Protein AF-E8LBH3-F1 (afdb_monomer_lite)

InterPro domains:
  IPR018385 C4-dicarboxylate anaerobic carrier-like [PF03606] (31-112)

pLDDT: mean 72.78, std 17.05, range [33.97, 96.62]

Radius of gyration: 27.53 Å; chains: 1; bounding box: 62×28×68 Å

Secondary structure (DSSP, 8-state):
-----SS----EEEETTTTEEEE-GGG----------HHHHHHHHHHHHHHHHHHHHHHHHHHHHHTTTTTTTHHHHHHHHHHHHHHHHHHHHHHHHHHHHHHHHHHHHHHHHT-

Organism: NCBI:txid626939

Sequence (115 aa):
MHVAVAGGGCHFYFDAHTGKMVVDPATFHYVAQKPTGFLDFFTSINKGFKGGITIIAFLFMVGGSLNILPKTGAIVAGLSALVKKIRNHSILLIPVLMTTLISRQYNEFIKEVRC

Foldseek 3Di:
DDDDDDDDDFDFDQDPVPRDRDTDPVRPDDDPPPPCPPVNVVVVVVVVCVVCVVVVVVCCVCVVVVVVCVVVVVVVVVVVVVCVVCVVCVVVVVVVCVVVVVVVVVVVVVVVVVD

Structure (mmCIF, N/CA/C/O backbone):
data_AF-E8LBH3-F1
#
_entry.id   AF-E8LBH3-F1
#
loop_
_atom_site.group_PDB
_atom_site.id
_atom_site.type_symbol
_atom_site.label_atom_id
_atom_site.label_alt_id
_atom_site.label_comp_id
_atom_site.label_asym_id
_atom_site.label_entity_id
_atom_site.label_seq_id
_atom_site.pdbx_PDB_ins_code
_atom_site.Cartn_x
_atom_site.Cartn_y
_atom_site.Cartn_z
_atom_site.occupancy
_atom_site.B_iso_or_equiv
_atom_site.auth_seq_id
_atom_site.auth_comp_id
_atom_site.auth_asym_id
_atom_site.auth_atom_id
_atom_site.pdbx_PDB_model_num
ATOM 1 N N . MET A 1 1 ? 28.176 22.063 -24.916 1.00 34.34 1 MET A N 1
ATOM 2 C CA . MET A 1 1 ? 27.253 22.299 -26.043 1.00 34.34 1 MET A CA 1
ATOM 3 C C . MET A 1 1 ? 26.510 20.996 -26.287 1.00 34.34 1 MET A C 1
ATOM 5 O O . MET A 1 1 ? 27.165 19.988 -26.482 1.00 34.34 1 MET A O 1
ATOM 9 N N . HIS A 1 2 ? 25.185 21.047 -26.153 1.00 33.97 2 HIS A N 1
ATOM 10 C CA . HIS A 1 2 ? 24.165 20.047 -26.502 1.00 33.97 2 HIS A CA 1
ATOM 11 C C . HIS A 1 2 ? 24.286 18.606 -25.974 1.00 33.97 2 HIS A C 1
ATOM 13 O O . HIS A 1 2 ? 24.985 17.755 -26.508 1.00 33.97 2 HIS A O 1
ATOM 19 N N . VAL A 1 3 ? 23.467 18.346 -24.951 1.00 49.75 3 VAL A N 1
ATOM 20 C CA . VAL A 1 3 ? 22.980 17.024 -24.549 1.00 49.75 3 VAL A CA 1
ATOM 21 C C . VAL A 1 3 ? 22.022 16.507 -25.624 1.00 49.75 3 VAL A C 1
ATOM 23 O O . VAL A 1 3 ? 21.073 17.202 -25.981 1.00 49.75 3 VAL A O 1
ATOM 26 N N . ALA A 1 4 ? 22.235 15.277 -26.087 1.00 41.34 4 ALA A N 1
ATOM 27 C CA . ALA A 1 4 ? 21.253 14.516 -26.848 1.00 41.34 4 ALA A CA 1
ATOM 28 C C . ALA A 1 4 ? 21.199 13.085 -26.295 1.00 41.34 4 ALA A C 1
ATOM 30 O O . ALA A 1 4 ? 22.068 12.266 -26.575 1.00 41.34 4 ALA A O 1
ATOM 31 N N . VAL A 1 5 ? 20.167 12.786 -25.501 1.00 48.78 5 VAL A N 1
ATOM 32 C CA . VAL A 1 5 ? 19.732 11.411 -25.231 1.00 48.78 5 VAL A CA 1
ATOM 33 C C . VAL A 1 5 ? 18.451 11.198 -26.020 1.00 48.78 5 VAL A C 1
ATOM 35 O O . VAL A 1 5 ? 17.375 11.636 -25.623 1.00 48.78 5 VAL A O 1
ATOM 38 N N . ALA A 1 6 ? 18.590 10.515 -27.150 1.00 41.34 6 ALA A N 1
ATOM 39 C CA . ALA A 1 6 ? 17.492 9.864 -27.839 1.00 41.34 6 ALA A CA 1
ATOM 40 C C . ALA A 1 6 ? 17.783 8.358 -27.843 1.00 41.34 6 ALA A C 1
ATOM 42 O O . ALA A 1 6 ? 18.502 7.853 -28.696 1.00 41.34 6 ALA A O 1
ATOM 43 N N . GLY A 1 7 ? 17.259 7.653 -26.838 1.00 41.22 7 GLY A N 1
ATOM 44 C CA . GLY A 1 7 ? 16.941 6.221 -26.924 1.00 41.22 7 GLY A CA 1
ATOM 45 C C . GLY A 1 7 ? 18.076 5.205 -27.124 1.00 41.22 7 GLY A C 1
ATOM 46 O O . GLY A 1 7 ? 17.766 4.064 -27.451 1.00 41.22 7 GLY A O 1
ATOM 47 N N . GLY A 1 8 ? 19.348 5.563 -26.935 1.00 42.03 8 GLY A N 1
ATOM 48 C CA . GLY A 1 8 ? 20.480 4.630 -27.003 1.00 42.03 8 GLY A CA 1
ATOM 49 C C . GLY A 1 8 ? 21.014 4.277 -25.615 1.00 42.03 8 GLY A C 1
ATOM 50 O O . GLY A 1 8 ? 21.356 5.169 -24.840 1.00 42.03 8 GLY A O 1
ATOM 51 N N . GLY A 1 9 ? 21.082 2.985 -25.288 1.00 48.25 9 GLY A N 1
ATOM 52 C CA . GLY A 1 9 ? 21.742 2.516 -24.071 1.00 48.25 9 GLY A CA 1
ATOM 53 C C . G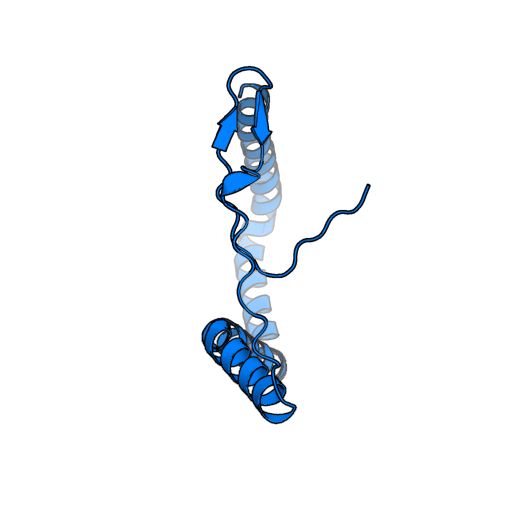LY A 1 9 ? 23.243 2.782 -24.155 1.00 48.25 9 GLY A C 1
ATOM 54 O O . GLY A 1 9 ? 23.913 2.238 -25.024 1.00 48.25 9 GLY A O 1
ATOM 55 N N . CYS A 1 10 ? 23.757 3.629 -23.268 1.00 49.62 10 CYS A N 1
ATOM 56 C CA . CYS A 1 10 ? 25.185 3.893 -23.138 1.00 49.62 10 CYS A CA 1
ATOM 57 C C . CYS A 1 10 ? 25.754 2.983 -22.046 1.00 49.62 10 CYS A C 1
ATOM 59 O O . CYS A 1 10 ? 25.221 2.948 -20.935 1.00 49.62 10 CYS A O 1
ATOM 61 N N . HIS A 1 11 ? 26.828 2.255 -22.340 1.00 51.44 11 HIS A N 1
ATOM 62 C CA . HIS A 1 11 ? 27.585 1.561 -21.303 1.00 51.44 11 HIS A CA 1
ATOM 63 C C . HIS A 1 11 ? 28.487 2.587 -20.610 1.00 51.44 11 HIS A C 1
ATOM 65 O O . HIS A 1 11 ? 29.371 3.175 -21.227 1.00 51.44 11 HIS A O 1
ATOM 71 N N . PHE A 1 12 ? 28.224 2.838 -19.329 1.00 58.75 12 PHE A N 1
ATOM 72 C CA . PHE A 1 12 ? 29.062 3.697 -18.501 1.00 58.75 12 PHE A CA 1
ATOM 73 C C . PHE A 1 12 ? 30.253 2.879 -17.999 1.00 58.75 12 PHE A C 1
ATOM 75 O O . PHE A 1 12 ? 30.051 1.843 -17.362 1.00 58.75 12 PHE A O 1
ATOM 82 N N . TYR A 1 13 ? 31.477 3.333 -18.264 1.00 60.91 13 TYR A N 1
ATOM 83 C CA . TYR A 1 13 ? 32.683 2.759 -17.669 1.00 60.91 13 TYR A CA 1
ATOM 84 C C . TYR A 1 13 ? 33.263 3.725 -16.630 1.00 60.91 13 TYR A C 1
ATOM 86 O O . TYR A 1 13 ? 33.075 4.943 -16.696 1.00 60.91 13 TYR A O 1
ATOM 94 N N . PHE A 1 14 ? 33.936 3.169 -15.624 1.00 51.59 14 PHE A N 1
ATOM 95 C CA . PHE A 1 14 ? 34.556 3.949 -14.559 1.00 51.59 14 PHE A CA 1
ATOM 96 C C . PHE A 1 14 ? 35.972 4.348 -14.974 1.00 51.59 14 PHE A C 1
ATOM 98 O O . PHE A 1 14 ? 36.821 3.483 -15.190 1.00 51.59 14 PHE A O 1
ATOM 105 N N . ASP A 1 15 ? 36.227 5.651 -15.083 1.00 58.50 15 ASP A N 1
ATOM 106 C CA . ASP A 1 15 ? 37.543 6.177 -15.432 1.00 58.50 15 ASP A CA 1
ATOM 107 C C . ASP A 1 15 ? 38.348 6.468 -14.152 1.00 58.50 15 ASP A C 1
ATOM 109 O O . ASP A 1 15 ? 38.058 7.402 -13.393 1.00 58.50 15 ASP A O 1
ATOM 113 N N . ALA A 1 16 ? 39.353 5.629 -13.883 1.00 60.41 16 ALA A N 1
ATOM 114 C CA . ALA A 1 16 ? 40.135 5.645 -12.645 1.00 60.41 16 ALA A CA 1
ATOM 115 C C . ALA A 1 16 ? 41.004 6.907 -12.463 1.00 60.41 16 ALA A C 1
ATOM 117 O O . ALA A 1 16 ? 41.480 7.157 -11.356 1.00 60.41 16 ALA A O 1
ATOM 118 N N . HIS A 1 17 ? 41.191 7.723 -13.506 1.00 57.34 17 HIS A N 1
ATOM 119 C CA . HIS A 1 17 ? 41.991 8.950 -13.435 1.00 57.34 17 HIS A CA 1
ATOM 120 C C . HIS A 1 17 ? 41.166 10.197 -13.101 1.00 57.34 17 HIS A C 1
ATOM 122 O O . HIS A 1 17 ? 41.711 11.178 -12.597 1.00 57.34 17 HIS A O 1
ATOM 128 N N . THR A 1 18 ? 39.857 10.173 -13.361 1.00 57.75 18 THR A N 1
ATOM 129 C CA . THR A 1 18 ? 38.959 11.322 -13.144 1.00 57.75 18 THR A CA 1
ATOM 130 C C . THR A 1 18 ? 37.861 11.055 -12.114 1.00 57.75 18 THR A C 1
ATOM 132 O O . THR A 1 18 ? 37.154 11.991 -11.731 1.00 57.75 18 THR A O 1
ATOM 135 N N . GLY A 1 19 ? 37.725 9.812 -11.631 1.00 63.00 19 GLY A N 1
ATOM 136 C CA . GLY A 1 19 ? 36.780 9.433 -10.571 1.00 63.00 19 GLY A CA 1
ATOM 137 C C . GLY A 1 19 ? 35.315 9.655 -10.953 1.00 63.00 19 GLY A C 1
ATOM 138 O O . GLY A 1 19 ? 34.453 9.793 -10.084 1.00 63.00 19 GLY A O 1
ATOM 139 N N . LYS A 1 20 ? 35.028 9.753 -12.253 1.00 53.12 20 LYS A N 1
ATOM 140 C CA . LYS A 1 20 ? 33.702 10.029 -12.803 1.00 53.12 20 LYS A CA 1
ATOM 141 C C . LYS A 1 20 ? 33.311 8.902 -13.751 1.00 53.12 20 LYS A C 1
ATOM 143 O O . LYS A 1 20 ? 34.142 8.340 -14.454 1.00 53.12 20 LYS A O 1
ATOM 148 N N . MET A 1 21 ? 32.019 8.592 -13.765 1.00 59.91 21 MET A N 1
ATOM 149 C CA . MET A 1 21 ? 31.426 7.707 -14.762 1.00 59.91 21 MET A CA 1
ATOM 150 C C . MET A 1 21 ? 31.376 8.473 -16.084 1.00 59.91 21 MET A C 1
ATOM 152 O O . MET A 1 21 ? 30.569 9.395 -16.231 1.00 59.91 21 MET A O 1
ATOM 156 N N . VAL A 1 22 ? 32.279 8.141 -17.006 1.00 60.62 22 VAL A N 1
ATOM 157 C CA . VAL A 1 22 ? 32.370 8.784 -18.321 1.00 60.62 22 VAL A CA 1
ATOM 158 C C . VAL A 1 22 ? 31.690 7.879 -19.347 1.00 60.62 22 VAL A C 1
ATOM 160 O O . VAL A 1 22 ? 31.788 6.655 -19.297 1.00 60.62 22 VAL A O 1
ATOM 163 N N . VAL A 1 23 ? 30.916 8.492 -20.238 1.00 58.16 23 VAL A N 1
ATOM 164 C CA . VAL A 1 23 ? 30.219 7.792 -21.320 1.00 58.16 23 VAL A CA 1
ATOM 165 C C . VAL A 1 23 ? 31.204 7.558 -22.460 1.00 58.16 23 VAL A C 1
ATOM 167 O O . VAL A 1 23 ? 31.798 8.525 -22.934 1.00 58.16 23 VAL A O 1
ATOM 170 N N . ASP A 1 24 ? 31.344 6.310 -22.918 1.00 56.88 24 ASP A N 1
ATOM 171 C CA . ASP A 1 24 ? 32.183 5.976 -24.073 1.00 56.88 24 ASP A CA 1
ATOM 172 C C . ASP A 1 24 ? 31.617 6.576 -25.372 1.00 56.88 24 ASP A C 1
ATOM 174 O O . ASP A 1 24 ? 30.554 6.131 -25.825 1.00 56.88 24 ASP A O 1
ATOM 178 N N . PRO A 1 25 ? 32.297 7.542 -26.018 1.00 55.12 25 PRO A N 1
ATOM 179 C CA . PRO A 1 25 ? 31.847 8.090 -27.293 1.00 55.12 25 PRO A CA 1
ATOM 180 C C . PRO A 1 25 ? 31.867 7.054 -28.435 1.00 55.12 25 PRO A C 1
ATOM 182 O O . PRO A 1 25 ? 31.165 7.253 -29.427 1.00 55.12 25 PRO A O 1
ATOM 185 N N . ALA A 1 26 ? 32.614 5.947 -28.313 1.00 56.94 26 ALA A N 1
ATOM 186 C CA . ALA A 1 26 ? 32.742 4.920 -29.354 1.00 56.94 26 ALA A CA 1
ATOM 187 C C . ALA A 1 26 ? 31.576 3.912 -29.393 1.00 56.94 26 ALA A C 1
ATOM 189 O O . ALA A 1 26 ? 31.426 3.191 -30.379 1.00 56.94 26 ALA A O 1
ATOM 190 N N . THR A 1 27 ? 30.728 3.872 -28.358 1.00 53.25 27 THR A N 1
ATOM 191 C CA . THR A 1 27 ? 29.574 2.948 -28.271 1.00 53.25 27 THR A CA 1
ATOM 192 C C . THR A 1 27 ? 28.233 3.604 -28.609 1.00 53.25 27 THR A C 1
ATOM 194 O O . THR A 1 27 ? 27.178 2.975 -28.500 1.00 53.25 27 THR A O 1
ATOM 197 N N . PHE A 1 28 ? 28.252 4.859 -29.073 1.00 49.25 28 PHE A N 1
ATOM 198 C CA . PHE A 1 28 ? 27.066 5.530 -29.601 1.00 49.25 28 PHE A CA 1
ATOM 199 C C . PHE A 1 28 ? 26.645 4.908 -30.934 1.00 49.25 28 PHE A C 1
ATOM 201 O O . PHE A 1 28 ? 26.999 5.372 -32.018 1.00 49.25 28 PHE A O 1
ATOM 208 N N . HIS A 1 29 ? 25.830 3.864 -30.861 1.00 52.78 29 HIS A N 1
ATOM 209 C CA . HIS A 1 29 ? 25.099 3.378 -32.018 1.00 52.78 29 HIS A CA 1
ATOM 210 C C . HIS A 1 29 ? 23.779 4.131 -32.143 1.00 52.78 29 HIS A C 1
ATOM 212 O O . HIS A 1 29 ? 22.889 4.029 -31.298 1.00 52.78 29 HIS A O 1
ATOM 218 N N . TYR A 1 30 ? 23.654 4.888 -33.233 1.00 48.47 30 TYR A N 1
ATOM 219 C CA . TYR A 1 30 ? 22.387 5.458 -33.668 1.00 48.47 30 TYR A CA 1
ATOM 220 C C . TYR A 1 30 ? 21.439 4.299 -33.999 1.00 48.47 30 TYR A C 1
ATOM 222 O O . TYR A 1 30 ? 21.546 3.662 -35.047 1.00 48.47 30 TYR A O 1
ATOM 230 N N . VAL A 1 31 ? 20.524 3.982 -33.084 1.00 59.81 31 VAL A N 1
ATOM 231 C CA . VAL A 1 31 ? 19.436 3.050 -33.381 1.00 59.81 31 VAL A CA 1
ATOM 232 C C . VAL A 1 31 ? 18.549 3.738 -34.412 1.00 59.81 31 VAL A C 1
ATOM 234 O O . VAL A 1 31 ? 18.046 4.835 -34.166 1.00 59.81 31 VAL A O 1
ATOM 237 N N . ALA A 1 32 ? 18.389 3.115 -35.583 1.00 49.31 32 ALA A N 1
ATOM 238 C CA . ALA A 1 32 ? 17.530 3.621 -36.644 1.00 49.31 32 ALA A CA 1
ATOM 239 C C . ALA A 1 32 ? 16.152 3.952 -36.059 1.00 49.31 32 ALA A C 1
ATOM 241 O O . ALA A 1 32 ? 15.472 3.076 -35.516 1.00 49.31 32 ALA A O 1
ATOM 242 N N . GLN A 1 33 ? 15.762 5.226 -36.138 1.00 47.00 33 GLN A N 1
ATOM 243 C CA . GLN A 1 33 ? 14.448 5.664 -35.699 1.00 47.00 33 GLN A CA 1
ATOM 244 C C . GLN A 1 33 ? 13.427 4.912 -36.548 1.00 47.00 33 GLN A C 1
ATOM 246 O O . GLN A 1 33 ? 13.265 5.219 -37.724 1.00 47.00 33 GLN A O 1
ATOM 251 N N . LYS A 1 34 ? 12.767 3.890 -35.991 1.00 53.78 34 LYS A N 1
ATOM 252 C CA . LYS A 1 34 ? 11.551 3.367 -36.610 1.00 53.78 34 LYS A CA 1
ATOM 253 C C . LYS A 1 34 ? 10.538 4.502 -36.505 1.00 53.78 34 LYS A C 1
ATOM 255 O O . LYS A 1 34 ? 10.176 4.825 -35.372 1.00 53.78 34 LYS A O 1
ATOM 260 N N . PRO A 1 35 ? 10.120 5.143 -37.612 1.00 55.25 35 PRO A N 1
ATOM 261 C CA . PRO A 1 35 ? 9.059 6.129 -37.547 1.00 55.25 35 PRO A CA 1
ATOM 262 C C . PRO A 1 35 ? 7.835 5.392 -37.015 1.00 55.25 35 PRO A C 1
ATOM 264 O O . PRO A 1 35 ? 7.256 4.557 -37.706 1.00 55.25 35 PRO A O 1
ATOM 267 N N . THR A 1 36 ? 7.498 5.620 -35.747 1.00 56.09 36 THR A N 1
ATOM 268 C CA . THR A 1 36 ? 6.283 5.076 -35.158 1.00 56.09 36 THR A CA 1
ATOM 269 C C . THR A 1 36 ? 5.140 5.767 -35.879 1.00 56.09 36 THR A C 1
ATOM 271 O O . THR A 1 36 ? 4.826 6.921 -35.580 1.00 56.09 36 THR A O 1
ATOM 274 N N . GLY A 1 37 ? 4.570 5.102 -36.885 1.00 69.38 37 GLY A N 1
ATOM 275 C CA . GLY A 1 37 ? 3.360 5.578 -37.541 1.00 69.38 37 GLY A CA 1
ATOM 276 C C . GLY A 1 37 ? 2.263 5.802 -36.500 1.00 69.38 37 GLY A C 1
ATOM 277 O O . GLY A 1 37 ? 2.331 5.267 -35.394 1.00 69.38 37 GLY A O 1
ATOM 278 N N . PHE A 1 38 ? 1.226 6.569 -36.840 1.00 66.62 38 PHE A N 1
ATOM 279 C CA . PHE A 1 38 ? 0.109 6.861 -35.929 1.00 66.62 38 PHE A CA 1
ATOM 280 C C . PHE A 1 38 ? -0.419 5.594 -35.217 1.00 66.62 38 PHE A C 1
ATOM 282 O O . PHE A 1 38 ? -0.691 5.624 -34.022 1.00 66.62 38 PHE A O 1
ATOM 289 N N . LEU A 1 39 ? -0.439 4.444 -35.905 1.00 71.06 39 LEU A N 1
ATOM 290 C CA . LEU A 1 39 ? -0.811 3.137 -35.341 1.00 71.06 39 LEU A CA 1
ATOM 291 C C . LEU A 1 39 ? 0.231 2.502 -34.395 1.00 71.06 39 LEU A C 1
ATOM 293 O O . LEU A 1 39 ? -0.146 1.822 -33.438 1.00 71.06 39 LEU A O 1
ATOM 297 N N . ASP A 1 40 ? 1.528 2.732 -34.598 1.00 70.62 40 ASP A N 1
ATOM 298 C CA . ASP A 1 40 ? 2.583 2.278 -33.679 1.00 70.62 40 ASP A CA 1
ATOM 299 C C . ASP A 1 40 ? 2.590 3.086 -32.374 1.00 70.62 40 ASP A C 1
ATOM 301 O O . ASP A 1 40 ? 2.921 2.542 -31.320 1.00 70.62 40 ASP A O 1
ATOM 305 N N . PHE A 1 41 ? 2.165 4.354 -32.417 1.00 77.31 41 PHE A N 1
ATOM 306 C CA . PHE A 1 41 ? 1.997 5.183 -31.220 1.00 77.31 41 PHE A CA 1
ATOM 307 C C . PHE A 1 41 ? 0.863 4.674 -30.311 1.00 77.31 41 PHE A C 1
ATOM 309 O O . PHE A 1 41 ? 1.028 4.574 -29.097 1.00 77.31 41 PHE A O 1
ATOM 316 N N . PHE A 1 42 ? -0.273 4.253 -30.874 1.00 78.94 42 PHE A N 1
ATOM 317 C CA . PHE A 1 42 ? -1.316 3.592 -30.073 1.00 78.94 42 PHE A CA 1
ATOM 318 C C . PHE A 1 42 ? -0.875 2.208 -29.576 1.00 78.94 42 PHE A C 1
ATOM 320 O O . PHE A 1 42 ? -1.200 1.799 -28.459 1.00 78.94 42 PHE A O 1
ATOM 327 N N . THR A 1 43 ? -0.077 1.490 -30.368 1.00 80.56 43 THR A N 1
ATOM 328 C CA . THR A 1 43 ? 0.442 0.172 -29.977 1.00 80.56 43 THR A CA 1
ATOM 329 C C . THR A 1 43 ? 1.481 0.263 -28.849 1.00 80.56 43 THR A C 1
ATOM 331 O O . THR A 1 43 ? 1.549 -0.631 -27.997 1.00 80.56 43 THR A O 1
ATOM 334 N N . SER A 1 44 ? 2.276 1.336 -28.788 1.00 80.50 44 SER A N 1
ATOM 335 C CA . SER A 1 44 ? 3.272 1.551 -27.729 1.00 80.50 44 SER A CA 1
ATOM 336 C C . SER A 1 44 ? 2.630 1.848 -26.368 1.00 80.50 44 SER A C 1
ATOM 338 O O . SER A 1 44 ? 3.111 1.332 -25.357 1.00 80.50 44 SER A O 1
ATOM 340 N N . ILE A 1 45 ? 1.487 2.544 -26.338 1.00 84.62 45 ILE A N 1
ATOM 341 C CA . ILE A 1 45 ? 0.669 2.722 -25.124 1.00 84.62 45 ILE A CA 1
ATOM 342 C C . ILE A 1 45 ? 0.228 1.365 -24.563 1.00 84.62 45 ILE A C 1
ATOM 344 O O . ILE A 1 45 ? 0.426 1.089 -23.378 1.00 84.62 45 ILE A O 1
ATOM 348 N N . ASN A 1 46 ? -0.287 0.473 -25.413 1.00 85.06 46 ASN A N 1
ATOM 349 C CA . ASN A 1 46 ? -0.691 -0.867 -24.977 1.00 85.06 46 ASN A CA 1
ATOM 350 C C . ASN A 1 46 ? 0.494 -1.707 -24.477 1.00 85.06 46 ASN A C 1
ATOM 352 O O . ASN A 1 46 ? 0.340 -2.479 -23.528 1.00 85.06 46 ASN A O 1
ATOM 356 N N . LYS A 1 47 ? 1.684 -1.561 -25.072 1.00 84.06 47 LYS A N 1
ATOM 357 C CA . LYS A 1 47 ? 2.911 -2.188 -24.547 1.00 84.06 47 LYS A CA 1
ATOM 358 C C . LYS A 1 47 ? 3.287 -1.644 -23.166 1.00 84.06 47 LYS A C 1
ATOM 360 O O . LYS A 1 47 ? 3.650 -2.438 -22.301 1.00 84.06 47 LYS A O 1
ATOM 365 N N . GLY A 1 48 ? 3.144 -0.338 -22.939 1.00 83.81 48 GLY A N 1
ATOM 366 C CA . GLY A 1 48 ? 3.344 0.281 -21.625 1.00 83.81 48 GLY A CA 1
ATOM 367 C C . GLY A 1 48 ? 2.365 -0.250 -20.576 1.00 83.81 48 GLY A C 1
ATOM 368 O O . GLY A 1 48 ? 2.778 -0.654 -19.491 1.00 83.81 48 GLY A O 1
ATOM 369 N N . PHE A 1 49 ? 1.080 -0.355 -20.932 1.00 87.75 49 PHE A N 1
ATOM 370 C CA . PHE A 1 49 ? 0.060 -0.915 -20.043 1.00 87.75 49 PHE A CA 1
ATOM 371 C C . PHE A 1 49 ? 0.370 -2.371 -19.684 1.00 87.75 49 PHE A C 1
ATOM 373 O O . PHE A 1 49 ? 0.328 -2.728 -18.512 1.00 87.75 49 PHE A O 1
ATOM 380 N N . LYS A 1 50 ? 0.788 -3.195 -20.657 1.00 88.81 50 LYS A N 1
ATOM 381 C CA . LYS A 1 50 ? 1.217 -4.582 -20.404 1.00 88.81 50 LYS A CA 1
ATOM 382 C C . LYS A 1 50 ? 2.383 -4.684 -19.417 1.00 88.81 50 LYS A C 1
ATOM 384 O O . LYS A 1 50 ? 2.378 -5.594 -18.596 1.00 88.81 50 LYS A O 1
ATOM 389 N N . GLY A 1 51 ? 3.339 -3.755 -19.462 1.00 90.56 51 GLY A N 1
ATOM 390 C CA . GLY A 1 51 ? 4.438 -3.697 -18.492 1.00 90.56 51 GLY A CA 1
ATOM 391 C C . GLY A 1 51 ? 4.001 -3.272 -17.084 1.00 90.56 51 GLY A C 1
ATOM 392 O O . GLY A 1 51 ? 4.604 -3.699 -16.104 1.00 90.56 51 GLY A O 1
ATOM 393 N N . GLY A 1 52 ? 2.940 -2.465 -16.973 1.00 91.56 52 GLY A N 1
ATOM 394 C CA . GLY A 1 52 ? 2.435 -1.914 -15.708 1.00 91.56 52 GLY A CA 1
ATOM 395 C C . GLY A 1 52 ? 1.178 -2.582 -15.136 1.00 91.56 52 GLY A C 1
ATOM 396 O O . GLY A 1 52 ? 0.705 -2.156 -14.081 1.00 91.56 52 GLY A O 1
ATOM 397 N N . ILE A 1 53 ? 0.627 -3.610 -15.798 1.00 95.19 53 ILE A N 1
ATOM 398 C CA . ILE A 1 53 ? -0.670 -4.230 -15.458 1.00 95.19 53 ILE A CA 1
ATOM 399 C C . ILE A 1 53 ? -0.756 -4.627 -13.983 1.00 95.19 53 ILE A C 1
ATOM 401 O O . ILE A 1 53 ? -1.785 -4.401 -13.354 1.00 95.19 53 ILE A O 1
ATOM 405 N N . THR A 1 54 ? 0.323 -5.162 -13.411 1.00 94.50 54 THR A N 1
ATOM 406 C CA . THR A 1 54 ? 0.348 -5.619 -12.016 1.00 94.50 54 THR A CA 1
ATOM 407 C C . THR A 1 54 ? 0.067 -4.482 -11.032 1.00 94.50 54 THR A C 1
ATOM 409 O O . THR A 1 54 ? -0.729 -4.640 -10.109 1.00 94.50 54 THR A O 1
ATOM 412 N N . ILE A 1 55 ? 0.674 -3.312 -11.248 1.00 96.44 55 ILE A N 1
ATOM 413 C CA . ILE A 1 55 ? 0.512 -2.145 -10.369 1.00 96.44 55 ILE A CA 1
ATOM 414 C C . ILE A 1 55 ? -0.875 -1.529 -10.570 1.00 96.44 55 ILE A C 1
ATOM 416 O O . ILE A 1 55 ? -1.555 -1.196 -9.602 1.00 96.44 55 ILE A O 1
ATOM 420 N N . ILE A 1 56 ? -1.320 -1.419 -11.822 1.00 95.31 56 ILE A N 1
ATOM 421 C CA . ILE A 1 56 ? -2.619 -0.831 -12.169 1.00 95.31 56 ILE A CA 1
ATOM 422 C C . ILE A 1 56 ? -3.764 -1.683 -11.608 1.00 95.31 56 ILE A C 1
ATOM 424 O O . ILE A 1 56 ? -4.695 -1.138 -11.017 1.00 95.31 56 ILE A O 1
ATOM 428 N N . ALA A 1 57 ? -3.678 -3.010 -11.729 1.00 94.81 57 ALA A N 1
ATOM 429 C CA . ALA A 1 57 ? -4.656 -3.936 -11.164 1.00 94.81 57 ALA A CA 1
ATOM 430 C C . ALA A 1 57 ? 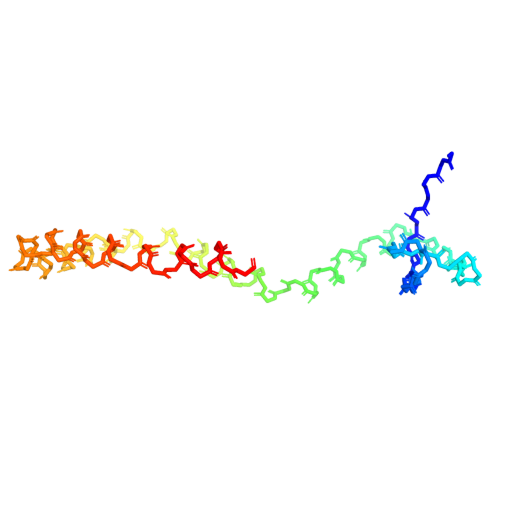-4.706 -3.842 -9.631 1.00 94.81 57 ALA A C 1
ATOM 432 O O . ALA A 1 57 ? -5.792 -3.795 -9.053 1.00 94.81 57 ALA A O 1
ATOM 433 N N . PHE A 1 58 ? -3.546 -3.750 -8.974 1.00 96.62 58 PHE A N 1
ATOM 434 C CA . PHE A 1 58 ? -3.472 -3.577 -7.524 1.00 96.62 58 PHE A CA 1
ATOM 435 C C . PHE A 1 58 ? -4.118 -2.260 -7.070 1.00 96.62 58 PHE A C 1
ATOM 437 O O . PHE A 1 58 ? -4.971 -2.260 -6.181 1.00 96.62 58 PHE A O 1
ATOM 444 N N . LEU A 1 59 ? -3.781 -1.145 -7.724 1.00 95.94 59 LEU A N 1
ATOM 445 C CA . LEU A 1 59 ? -4.360 0.168 -7.435 1.00 95.94 59 LEU A CA 1
ATOM 446 C C . LEU A 1 59 ? -5.870 0.204 -7.670 1.00 95.94 59 LEU A C 1
ATOM 448 O O . LEU A 1 59 ? -6.580 0.800 -6.869 1.00 95.94 59 LEU A O 1
ATOM 452 N N . PHE A 1 60 ? -6.376 -0.439 -8.725 1.00 95.3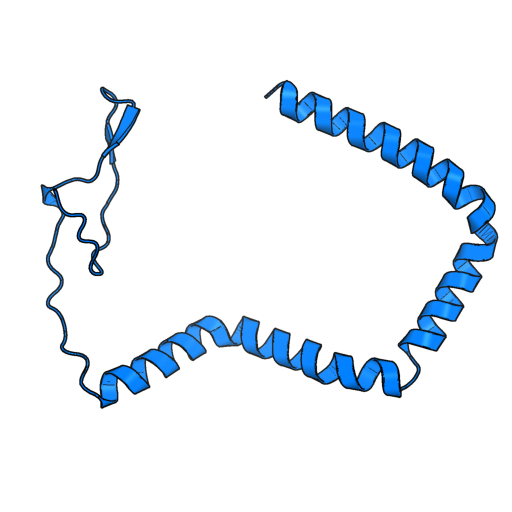8 60 PHE A N 1
ATOM 453 C CA . PHE A 1 60 ? -7.818 -0.521 -8.971 1.00 95.38 60 PHE A CA 1
ATOM 454 C C . PHE A 1 60 ? -8.542 -1.343 -7.905 1.00 95.38 60 PHE A C 1
ATOM 456 O O . PHE A 1 60 ? -9.638 -0.975 -7.491 1.00 95.38 60 PHE A O 1
ATOM 463 N N . MET A 1 61 ? -7.943 -2.438 -7.438 1.00 95.44 61 MET A N 1
ATOM 464 C CA . MET A 1 61 ? -8.538 -3.295 -6.411 1.00 95.44 61 MET A CA 1
ATOM 465 C C . MET A 1 61 ? -8.584 -2.578 -5.053 1.00 95.44 61 MET A C 1
ATOM 467 O O . MET A 1 61 ? -9.634 -2.516 -4.404 1.00 95.44 61 MET A O 1
ATOM 471 N N . VAL A 1 62 ? -7.478 -1.935 -4.665 1.00 96.06 62 VAL A N 1
ATOM 472 C CA . VAL A 1 62 ? -7.415 -1.093 -3.463 1.00 96.06 62 VAL A CA 1
ATOM 473 C C . VAL A 1 62 ? -8.343 0.116 -3.619 1.00 96.06 62 VAL A C 1
ATOM 475 O O . VAL A 1 62 ? -9.244 0.300 -2.812 1.00 96.06 62 VAL A O 1
ATOM 478 N N . GLY A 1 63 ? -8.227 0.898 -4.690 1.00 94.38 63 GLY A N 1
ATOM 479 C CA . GLY A 1 63 ? -9.064 2.076 -4.940 1.00 94.38 63 GLY A CA 1
ATOM 480 C C . GLY A 1 63 ? -10.565 1.771 -5.011 1.00 94.38 63 GLY A C 1
ATOM 481 O O . GLY A 1 63 ? -11.371 2.486 -4.415 1.00 94.38 63 GLY A O 1
ATOM 482 N N . GLY A 1 64 ? -10.950 0.682 -5.678 1.00 92.19 64 GLY A N 1
ATOM 483 C CA . GLY A 1 64 ? -12.344 0.252 -5.797 1.00 92.19 64 GLY A CA 1
ATOM 484 C C . GLY A 1 64 ? -12.940 -0.182 -4.458 1.00 92.19 64 GLY A C 1
ATOM 485 O O . GLY A 1 64 ? -14.084 0.154 -4.144 1.00 92.19 64 GLY A O 1
ATOM 486 N N . SER A 1 65 ? -12.152 -0.871 -3.632 1.00 92.75 65 SER A N 1
ATOM 487 C CA . SER A 1 65 ? -12.583 -1.293 -2.300 1.00 92.75 65 SER A CA 1
ATOM 488 C C . SER A 1 65 ? -12.584 -0.138 -1.291 1.00 92.75 65 SER A C 1
ATOM 490 O O . SER A 1 65 ? -13.511 -0.052 -0.485 1.00 92.75 65 SER A O 1
ATOM 492 N N . LEU A 1 66 ? -11.644 0.810 -1.367 1.00 91.69 66 LEU A N 1
ATOM 493 C CA . LEU A 1 66 ? -11.549 1.951 -0.444 1.00 91.69 66 LEU A CA 1
ATOM 494 C C . LEU A 1 66 ? -12.821 2.814 -0.389 1.00 91.69 66 LEU A C 1
ATOM 496 O O . LEU A 1 66 ? -13.123 3.361 0.666 1.00 91.69 66 LEU A O 1
ATOM 500 N N . ASN A 1 67 ? -13.601 2.913 -1.471 1.00 90.25 67 ASN A N 1
ATOM 501 C CA . ASN A 1 67 ? -14.895 3.616 -1.464 1.00 90.25 67 ASN A CA 1
ATOM 502 C C . ASN A 1 67 ? -16.036 2.782 -0.841 1.00 90.25 67 ASN A C 1
ATOM 504 O O . ASN A 1 67 ? -17.034 3.332 -0.373 1.00 90.25 67 ASN A O 1
ATOM 508 N N . ILE A 1 68 ? -15.914 1.452 -0.845 1.00 92.06 68 ILE A N 1
ATOM 509 C CA . ILE A 1 68 ? -16.922 0.524 -0.313 1.00 92.06 68 ILE A CA 1
ATOM 510 C C . ILE A 1 68 ? -16.700 0.245 1.184 1.00 92.06 68 ILE A C 1
ATOM 512 O O . ILE A 1 68 ? -17.663 0.191 1.945 1.00 92.06 68 ILE A O 1
ATOM 516 N N . LEU A 1 69 ? -15.443 0.144 1.628 1.00 92.06 69 LEU A N 1
ATOM 517 C CA . LEU A 1 69 ? -15.043 -0.128 3.015 1.00 92.06 69 LEU A CA 1
ATOM 518 C C . LEU A 1 69 ? -15.640 0.828 4.076 1.00 92.06 69 LEU A C 1
ATOM 520 O O . LEU A 1 69 ? -16.035 0.352 5.142 1.00 92.06 69 LEU A O 1
ATOM 524 N N . PRO A 1 70 ? -15.712 2.157 3.865 1.00 88.38 70 PRO A N 1
ATOM 525 C CA . PRO A 1 70 ? -16.337 3.052 4.835 1.00 88.38 70 PRO A CA 1
ATOM 526 C C . PRO A 1 70 ? -17.866 2.933 4.824 1.00 88.38 70 PRO A C 1
ATOM 528 O O . PRO A 1 70 ? -18.489 3.069 5.874 1.00 88.38 70 PRO A O 1
ATOM 531 N N . LYS A 1 71 ? -18.475 2.617 3.671 1.00 88.50 71 LYS A N 1
ATOM 532 C CA . LYS A 1 71 ? -19.934 2.461 3.529 1.00 88.50 71 LYS A CA 1
ATOM 533 C C . LYS A 1 71 ? -20.467 1.224 4.249 1.00 88.50 71 LYS A C 1
ATOM 535 O O . LYS A 1 71 ? -21.595 1.244 4.724 1.00 88.50 71 LYS A O 1
ATOM 540 N N . THR A 1 72 ? -19.661 0.169 4.369 1.00 89.94 72 THR A N 1
ATOM 541 C CA . THR A 1 72 ? -20.016 -1.033 5.143 1.00 89.94 72 THR A CA 1
ATOM 542 C C . THR A 1 72 ? -19.884 -0.832 6.656 1.00 89.94 72 THR A C 1
ATOM 544 O O . THR A 1 72 ? -20.226 -1.729 7.421 1.00 89.94 72 THR A O 1
ATOM 547 N N . GLY A 1 73 ? -19.357 0.309 7.120 1.00 88.19 73 GLY A N 1
ATOM 548 C CA . GLY A 1 73 ? -19.119 0.569 8.543 1.00 88.19 73 GLY A CA 1
ATOM 549 C C . GLY A 1 73 ? -17.985 -0.265 9.155 1.00 88.19 73 GLY A C 1
ATOM 550 O O . GLY A 1 73 ? -17.680 -0.098 10.337 1.00 88.19 73 GLY A O 1
ATOM 551 N N . ALA A 1 74 ? -17.316 -1.116 8.366 1.00 90.25 74 ALA A N 1
ATOM 552 C CA . ALA A 1 74 ? -16.252 -2.001 8.835 1.00 90.25 74 ALA A CA 1
ATOM 553 C C . ALA A 1 74 ? -15.069 -1.216 9.421 1.00 90.25 74 ALA A C 1
ATOM 555 O O . ALA A 1 74 ? -14.532 -1.598 10.459 1.00 90.25 74 ALA A O 1
ATOM 556 N N . ILE A 1 75 ? -14.710 -0.080 8.810 1.00 91.25 75 ILE A N 1
ATOM 557 C CA . ILE A 1 75 ? -13.642 0.798 9.312 1.00 91.25 75 ILE A CA 1
ATOM 558 C C . ILE A 1 75 ? -14.011 1.377 10.683 1.00 91.25 75 ILE A C 1
ATOM 560 O O . ILE A 1 75 ? -13.206 1.325 11.607 1.00 91.25 75 ILE A O 1
ATOM 564 N N . VAL A 1 76 ? -15.228 1.902 10.839 1.00 90.62 76 VAL A N 1
ATOM 565 C CA . VAL A 1 76 ? -15.663 2.554 12.085 1.00 90.62 76 VAL A CA 1
ATOM 566 C C . VAL A 1 76 ? -15.797 1.531 13.217 1.00 90.62 76 VAL A C 1
ATOM 568 O O . VAL A 1 76 ? -15.338 1.784 14.334 1.00 90.62 76 VAL A O 1
ATOM 571 N N . ALA A 1 77 ? -16.359 0.353 12.932 1.00 91.56 77 ALA A N 1
ATOM 572 C CA . ALA A 1 77 ? -16.477 -0.739 13.896 1.00 91.56 77 ALA A CA 1
ATOM 573 C C . ALA A 1 77 ? -15.107 -1.334 14.268 1.00 91.56 77 ALA A C 1
ATOM 575 O O . ALA A 1 77 ? -14.814 -1.518 15.452 1.00 91.56 77 ALA A O 1
ATOM 576 N N . GLY A 1 78 ? -14.245 -1.572 13.275 1.00 91.06 78 GLY A N 1
ATOM 577 C CA . GLY A 1 78 ? -12.888 -2.080 13.468 1.00 91.06 78 GLY A CA 1
ATOM 578 C C . GLY A 1 78 ? -12.018 -1.114 14.269 1.00 91.06 78 GLY A C 1
ATOM 579 O O . GLY A 1 78 ? -11.392 -1.521 15.247 1.00 91.06 78 GLY A O 1
ATOM 580 N N . LEU A 1 79 ? -12.050 0.178 13.933 1.00 91.56 79 LEU A N 1
ATOM 581 C CA . LEU A 1 79 ? -11.338 1.217 14.676 1.00 91.56 79 LEU A CA 1
ATOM 582 C C . LEU A 1 79 ? -11.856 1.332 16.111 1.00 91.56 79 LEU A C 1
ATOM 584 O O . LEU A 1 79 ? -11.063 1.394 17.045 1.00 91.56 79 LEU A O 1
ATOM 588 N N . SER A 1 80 ? -13.174 1.297 16.311 1.00 89.00 80 SER A N 1
ATOM 589 C CA . SER A 1 80 ? -13.767 1.344 17.653 1.00 89.00 80 SER A CA 1
ATOM 590 C C . SER A 1 80 ? -13.360 0.142 18.510 1.00 89.00 80 SER A C 1
ATOM 592 O O . SER A 1 80 ? -13.094 0.298 19.704 1.00 89.00 80 SER A O 1
ATOM 594 N N . ALA A 1 81 ? -13.269 -1.052 17.918 1.00 88.88 81 ALA A N 1
ATOM 595 C CA . ALA A 1 81 ? -12.767 -2.246 18.593 1.00 88.88 81 ALA A CA 1
ATOM 596 C C . ALA A 1 81 ? -11.270 -2.126 18.929 1.00 88.88 81 ALA A C 1
ATOM 598 O O . ALA A 1 81 ? -10.863 -2.450 20.049 1.00 88.88 81 ALA A O 1
ATOM 599 N N . LEU A 1 82 ? -10.465 -1.597 18.002 1.00 87.69 82 LEU A N 1
ATOM 600 C CA . LEU A 1 82 ? -9.039 -1.344 18.211 1.00 87.69 82 LEU A CA 1
ATOM 601 C C . LEU A 1 82 ? -8.811 -0.340 19.344 1.00 87.69 82 LEU A C 1
ATOM 603 O O . LEU A 1 82 ? -8.067 -0.622 20.279 1.00 87.69 82 LEU A O 1
ATOM 607 N N . VAL A 1 83 ? -9.506 0.797 19.310 1.00 88.69 83 VAL A N 1
ATOM 608 C CA . VAL A 1 83 ? -9.416 1.840 20.337 1.00 88.69 83 VAL A CA 1
ATOM 609 C C . VAL A 1 83 ? -9.876 1.307 21.689 1.00 88.69 83 VAL A C 1
ATOM 611 O O . VAL A 1 83 ? -9.226 1.589 22.688 1.00 88.69 83 VAL A O 1
ATOM 614 N N . LYS A 1 84 ? -10.942 0.499 21.761 1.00 83.75 84 LYS A N 1
ATOM 615 C CA . LYS A 1 84 ? -11.349 -0.149 23.023 1.00 83.75 84 LYS A CA 1
ATOM 616 C C . LYS A 1 84 ? -10.272 -1.093 23.561 1.00 83.75 84 LYS A C 1
ATOM 618 O O . LYS A 1 84 ? -9.998 -1.060 24.759 1.00 83.75 84 LYS A O 1
ATOM 623 N N . LYS A 1 85 ? -9.636 -1.888 22.696 1.00 81.81 85 LYS A N 1
ATOM 624 C CA . LYS A 1 85 ? -8.558 -2.804 23.096 1.00 81.81 85 LYS A CA 1
ATOM 625 C C . LYS A 1 85 ? -7.303 -2.059 23.550 1.00 81.81 85 LYS A C 1
ATOM 627 O O . LYS A 1 85 ? -6.692 -2.437 24.546 1.00 81.81 85 LYS A O 1
ATOM 632 N N . ILE A 1 86 ? -6.963 -0.969 22.866 1.00 80.62 86 ILE A N 1
ATOM 633 C CA . ILE A 1 86 ? -5.827 -0.119 23.218 1.00 80.62 86 ILE A CA 1
ATOM 634 C C . ILE A 1 86 ? -6.147 0.705 24.468 1.00 80.62 86 ILE A C 1
ATOM 636 O O . ILE A 1 86 ? -5.246 0.882 25.276 1.00 80.62 86 ILE A O 1
ATOM 640 N N . ARG A 1 87 ? -7.393 1.146 24.718 1.00 70.75 87 ARG A N 1
ATOM 641 C CA . ARG A 1 87 ? -7.782 1.949 25.903 1.00 70.75 87 ARG A CA 1
ATOM 642 C C . ARG A 1 87 ? -7.350 1.300 27.217 1.00 70.75 87 ARG A C 1
ATOM 644 O O . ARG A 1 87 ? -6.824 1.991 28.081 1.00 70.75 87 ARG A O 1
ATOM 651 N N . ASN A 1 88 ? -7.494 -0.020 27.326 1.00 67.12 88 ASN A N 1
ATOM 652 C CA . ASN A 1 88 ? -7.111 -0.767 28.526 1.00 67.12 88 ASN A CA 1
ATOM 653 C C . ASN A 1 88 ? -5.598 -0.714 28.823 1.00 67.12 88 ASN A C 1
ATOM 655 O O . ASN A 1 88 ? -5.193 -0.834 29.971 1.00 67.12 88 ASN A O 1
ATOM 659 N N . HIS A 1 89 ? -4.765 -0.482 27.802 1.00 66.81 89 HIS A N 1
ATOM 660 C CA . HIS A 1 89 ? -3.316 -0.302 27.934 1.00 66.81 89 HIS A CA 1
ATOM 661 C C . HIS A 1 89 ? -2.842 1.114 27.564 1.00 66.81 89 HIS A C 1
ATOM 663 O O . HIS A 1 89 ? -1.654 1.385 27.667 1.00 66.81 89 HIS A O 1
ATOM 669 N N . SER A 1 90 ? -3.726 2.039 27.162 1.00 61.22 90 SER A N 1
ATOM 670 C CA . SER A 1 90 ? -3.361 3.355 26.596 1.00 61.22 90 SER A CA 1
ATOM 671 C C . SER A 1 90 ? -2.627 4.230 27.594 1.00 61.22 90 SER A C 1
ATOM 673 O O . SER A 1 90 ? -1.714 4.958 27.217 1.00 61.22 90 SER A O 1
ATOM 675 N N . ILE A 1 91 ? -3.002 4.116 28.871 1.00 70.38 91 ILE A N 1
ATOM 676 C CA . ILE A 1 91 ? -2.355 4.843 29.963 1.00 70.38 91 ILE A CA 1
ATOM 677 C C . ILE A 1 91 ? -0.883 4.420 30.128 1.00 70.38 91 ILE A C 1
ATOM 679 O O . ILE A 1 91 ? -0.045 5.240 30.483 1.00 70.38 91 ILE A O 1
ATOM 683 N N . LEU A 1 92 ? -0.552 3.165 29.793 1.00 68.44 92 LEU A N 1
ATOM 684 C CA . LEU A 1 92 ? 0.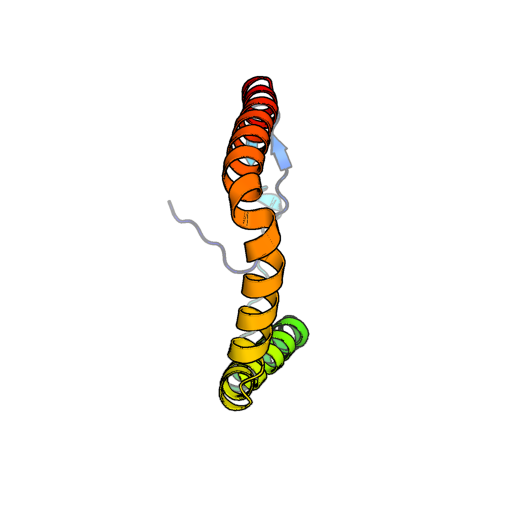815 2.628 29.777 1.00 68.44 92 LEU A CA 1
ATOM 685 C C . LEU A 1 92 ? 1.473 2.713 28.388 1.00 68.44 92 LEU A C 1
ATOM 687 O O . LEU A 1 92 ? 2.694 2.685 28.282 1.00 68.44 92 LEU A O 1
ATOM 691 N N . LEU A 1 93 ? 0.690 2.852 27.318 1.00 74.44 93 LEU A N 1
ATOM 692 C CA . LEU A 1 93 ? 1.168 2.871 25.936 1.00 74.44 93 LEU A CA 1
ATOM 693 C C . LEU A 1 93 ? 1.950 4.153 25.618 1.00 74.44 93 LEU A C 1
ATOM 695 O O . LEU A 1 93 ? 2.986 4.074 24.965 1.00 74.44 93 LEU A O 1
ATOM 699 N N . ILE A 1 94 ? 1.492 5.315 26.103 1.00 78.50 94 ILE A N 1
ATOM 700 C CA . ILE A 1 94 ? 2.165 6.613 25.905 1.00 78.50 94 ILE A CA 1
ATOM 701 C C . ILE A 1 94 ? 3.599 6.603 26.476 1.00 78.50 94 ILE A C 1
ATOM 703 O O . ILE A 1 94 ? 4.530 6.883 25.717 1.00 78.50 94 ILE A O 1
ATOM 707 N N . PRO A 1 95 ? 3.834 6.245 27.758 1.00 78.12 95 PRO A N 1
ATOM 708 C CA . PRO A 1 95 ? 5.192 6.211 28.303 1.00 78.12 95 PRO A CA 1
ATOM 709 C C . PRO A 1 95 ? 6.068 5.114 27.676 1.00 78.12 95 PRO A C 1
ATOM 711 O O . PRO A 1 95 ? 7.261 5.339 27.464 1.00 78.12 95 PRO A O 1
ATOM 714 N N . VAL A 1 96 ? 5.501 3.956 27.314 1.00 82.56 96 VAL A N 1
ATOM 715 C CA . VAL A 1 96 ? 6.247 2.873 26.644 1.00 82.56 96 VAL A CA 1
ATOM 716 C C . VAL A 1 96 ? 6.675 3.279 25.235 1.00 82.56 96 VAL A C 1
ATOM 718 O O . VAL A 1 96 ? 7.824 3.063 24.861 1.00 82.56 96 VAL A O 1
ATOM 721 N N . LEU A 1 97 ? 5.798 3.908 24.451 1.00 78.56 97 LEU A N 1
ATOM 722 C CA . LEU A 1 97 ? 6.144 4.392 23.113 1.00 78.56 97 LEU A CA 1
ATOM 723 C C . LEU A 1 97 ? 7.170 5.520 23.166 1.00 78.56 97 LEU A C 1
ATOM 725 O O . LEU A 1 97 ? 8.095 5.513 22.361 1.00 78.56 97 LEU A O 1
ATOM 729 N N . MET A 1 98 ? 7.061 6.449 24.122 1.00 80.62 98 MET A N 1
ATOM 730 C CA . MET A 1 98 ? 8.068 7.503 24.278 1.00 80.62 98 MET A CA 1
ATOM 731 C C . MET A 1 98 ? 9.444 6.923 24.602 1.00 80.62 98 MET A C 1
ATOM 733 O O . MET A 1 98 ? 10.413 7.240 23.920 1.00 80.62 98 MET A O 1
ATOM 737 N N . THR A 1 99 ? 9.533 6.043 25.599 1.00 79.06 99 THR A N 1
ATOM 738 C CA . THR A 1 99 ? 10.811 5.438 26.009 1.00 79.06 99 THR A CA 1
ATOM 739 C C . THR A 1 99 ? 11.398 4.525 24.932 1.00 79.06 99 THR A C 1
ATOM 741 O O . THR A 1 99 ? 12.596 4.599 24.653 1.00 79.06 99 THR A O 1
ATOM 744 N N . THR A 1 100 ? 10.572 3.710 24.268 1.00 83.56 100 THR A N 1
ATOM 745 C CA . THR A 1 100 ? 11.046 2.815 23.199 1.00 83.56 100 THR A CA 1
ATOM 746 C C . THR A 1 100 ? 11.427 3.559 21.921 1.00 83.56 100 THR A C 1
ATOM 748 O O . THR A 1 100 ? 12.476 3.247 21.358 1.00 83.56 100 THR A O 1
ATOM 751 N N . LEU A 1 101 ? 10.652 4.555 21.470 1.00 81.06 101 LEU A N 1
ATOM 752 C CA . LEU A 1 101 ? 10.984 5.324 20.263 1.00 81.06 101 LEU A CA 1
ATOM 753 C C . LEU A 1 101 ? 12.218 6.206 20.456 1.00 81.06 101 LEU A C 1
ATOM 755 O O . LEU A 1 101 ? 13.095 6.195 19.594 1.00 81.06 101 LEU A O 1
ATOM 759 N N . ILE A 1 102 ? 12.332 6.918 21.584 1.00 80.50 102 ILE A N 1
ATOM 760 C CA . ILE A 1 102 ? 13.503 7.768 21.861 1.00 80.50 102 ILE A CA 1
ATOM 761 C C . ILE A 1 102 ? 14.788 6.932 21.919 1.00 80.50 102 ILE A C 1
ATOM 763 O O . ILE A 1 102 ? 15.798 7.319 21.333 1.00 80.50 102 ILE A O 1
ATOM 767 N N . SER A 1 103 ? 14.750 5.755 22.551 1.00 76.75 103 SER A N 1
ATOM 768 C CA . SER A 1 103 ? 15.911 4.859 22.608 1.00 76.75 103 SER A CA 1
ATOM 769 C C . SER A 1 103 ? 16.251 4.236 21.241 1.00 76.75 103 SER A C 1
ATOM 771 O O . SER A 1 103 ? 17.427 4.128 20.887 1.00 76.75 103 SER A O 1
ATOM 773 N N . ARG A 1 104 ? 15.244 3.869 20.433 1.00 81.12 104 ARG A N 1
ATOM 774 C CA . ARG A 1 104 ? 15.436 3.247 19.108 1.00 81.12 104 ARG A CA 1
ATOM 775 C C . ARG A 1 104 ? 15.974 4.215 18.052 1.00 81.12 104 ARG A C 1
ATOM 777 O O . ARG A 1 104 ? 16.855 3.820 17.292 1.00 81.12 104 ARG A O 1
ATOM 784 N N . GLN A 1 105 ? 15.500 5.461 18.029 1.00 75.75 105 GLN A N 1
ATOM 785 C CA . GLN A 1 105 ? 15.933 6.470 17.055 1.00 75.75 105 GLN A CA 1
ATOM 786 C C . GLN A 1 105 ? 17.405 6.878 17.261 1.00 75.75 105 GLN A C 1
ATOM 788 O O . GLN A 1 105 ? 18.131 7.080 16.292 1.00 75.75 105 GLN A O 1
ATOM 793 N N . TYR A 1 106 ? 17.870 6.949 18.516 1.00 71.81 106 TYR A N 1
ATOM 794 C CA . TYR A 1 106 ? 19.248 7.335 18.848 1.00 71.81 106 TYR A CA 1
ATOM 795 C C . TYR A 1 106 ? 20.282 6.285 18.403 1.00 71.81 106 TYR A C 1
ATOM 797 O O . TYR A 1 106 ? 21.352 6.630 17.904 1.00 71.81 106 TYR A O 1
ATOM 805 N N . ASN A 1 107 ? 19.954 4.994 18.532 1.00 67.31 107 ASN A N 1
ATOM 806 C CA . ASN A 1 107 ? 20.865 3.903 18.173 1.00 67.31 107 ASN A CA 1
ATOM 807 C C . ASN A 1 107 ? 21.035 3.720 16.650 1.00 67.31 107 ASN A C 1
ATOM 809 O O . ASN A 1 107 ? 22.110 3.330 16.204 1.00 67.31 107 ASN A O 1
ATOM 813 N N . GLU A 1 108 ? 20.003 4.013 15.852 1.00 77.31 108 GLU A N 1
ATOM 814 C CA . GLU A 1 108 ? 20.116 4.044 14.382 1.00 77.31 108 GLU A CA 1
ATOM 815 C C . GLU A 1 108 ? 20.816 5.325 13.891 1.00 77.31 108 GLU A C 1
ATOM 817 O O . GLU A 1 108 ? 21.638 5.258 12.982 1.00 77.31 108 GLU A O 1
ATOM 822 N N . PHE A 1 109 ? 20.609 6.472 14.552 1.00 66.06 109 PHE A N 1
ATOM 823 C CA . PHE A 1 109 ? 21.291 7.727 14.202 1.00 66.06 109 PHE A CA 1
ATOM 824 C C . PHE A 1 109 ? 22.822 7.664 14.386 1.00 66.06 109 PHE A C 1
ATOM 826 O O . PHE A 1 109 ? 23.566 8.176 13.554 1.00 66.06 109 PHE A O 1
ATOM 833 N N . ILE A 1 110 ? 23.326 6.993 15.431 1.00 63.31 110 ILE A N 1
ATOM 834 C CA . ILE A 1 110 ? 24.780 6.828 15.638 1.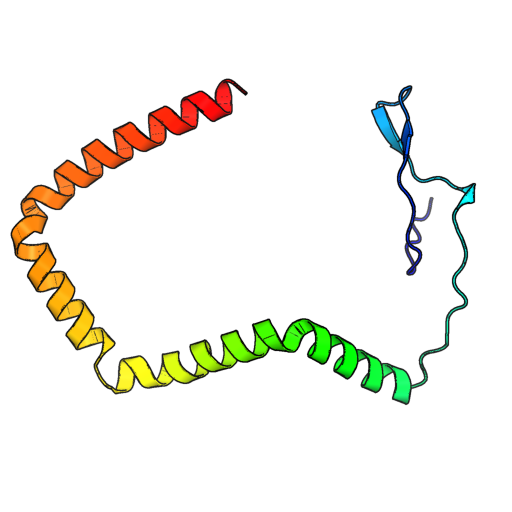00 63.31 110 ILE A CA 1
ATOM 835 C C . ILE A 1 110 ? 25.421 5.887 14.601 1.00 63.31 110 ILE A C 1
ATOM 837 O O . ILE A 1 110 ? 26.614 6.021 14.325 1.00 63.31 110 ILE A O 1
ATOM 841 N N . LYS A 1 111 ? 24.665 4.950 14.013 1.00 66.50 111 LYS A N 1
ATOM 842 C CA . LYS A 1 111 ? 25.177 4.073 12.946 1.00 66.50 111 LYS A CA 1
ATOM 843 C C . LYS A 1 111 ? 25.343 4.806 11.620 1.00 66.50 111 LYS A C 1
ATOM 845 O O . LYS A 1 111 ? 26.354 4.591 10.965 1.00 66.50 111 LYS A O 1
ATOM 850 N N . GLU A 1 112 ? 24.407 5.686 11.273 1.00 74.25 112 GLU A N 1
ATOM 851 C CA . GLU A 1 112 ? 24.477 6.489 10.045 1.00 74.25 112 GLU A CA 1
ATOM 852 C C . GLU A 1 112 ? 25.648 7.485 10.084 1.00 74.25 112 GLU A C 1
ATOM 854 O O . GLU A 1 112 ? 26.377 7.623 9.115 1.00 74.25 112 GLU A O 1
ATOM 859 N N . VAL A 1 113 ? 25.896 8.135 11.230 1.00 62.38 113 VAL A N 1
ATOM 860 C CA . VAL A 1 113 ? 26.991 9.122 11.377 1.00 62.38 113 VAL A CA 1
ATOM 861 C C . VAL A 1 113 ? 28.376 8.464 11.517 1.00 62.38 113 VAL A C 1
ATOM 863 O O . VAL A 1 113 ? 29.401 9.132 11.401 1.00 62.38 113 VAL A O 1
ATOM 866 N N . ARG A 1 114 ? 28.432 7.155 11.793 1.00 72.88 114 ARG A N 1
ATOM 867 C CA . ARG A 1 114 ? 29.684 6.386 11.893 1.00 72.88 114 ARG A CA 1
ATOM 868 C C . ARG A 1 114 ? 30.054 5.672 10.582 1.00 72.88 114 ARG A C 1
ATOM 870 O O . ARG A 1 114 ? 31.118 5.054 10.550 1.00 72.88 114 ARG A O 1
ATOM 877 N N . CYS A 1 115 ? 29.207 5.737 9.552 1.00 43.03 115 CYS A N 1
ATOM 878 C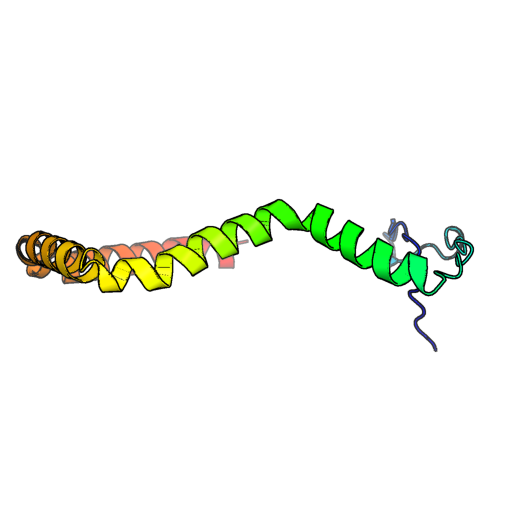 CA . CYS A 1 115 ? 29.458 5.137 8.242 1.00 43.03 115 CYS A CA 1
ATOM 879 C C . CYS A 1 115 ? 29.969 6.160 7.222 1.00 43.03 115 CYS A C 1
ATOM 881 O O . CYS A 1 115 ? 29.583 7.345 7.316 1.00 43.03 115 CYS A O 1
#